Protein AF-A0A947I150-F1 (afdb_monomer)

Foldseek 3Di:
DVVVVVVVVVVVVVCCLPPVVVVVLVVVLVVVLVVLVVVLVVVVVVCVVVVCLVVPQPDDDPDDDPVVSVVVNVVSVVVSVVV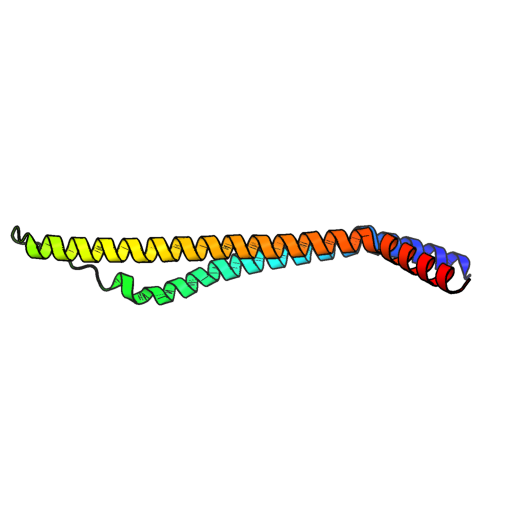VVVVVVVSVVVSVVVSVVSVVVSVVVVVCSVCVVVVVVVVVVVVVVVVD

Radius of gyration: 29.53 Å; Cα contacts (8 Å, |Δi|>4): 33; chains: 1; bounding box: 53×34×91 Å

Secondary structure (DSSP, 8-state):
-HHHHHHHHHHHHHHIIIIIHHHHHHHHHHHHHHHHHHHHHHHHHHGGGGGGGGG--PPPPSSS--HHHHHHHHHHHHHHHHHHHHHHHHHHHHHHHHHHHHHHHHHHHHHHHHHHHHHHHHHHHHHHHHH-

Solvent-accessible surface area (backbone atoms only — not comparable to full-atom values): 7429 Å² total; per-residue (Å²): 121,68,71,66,50,51,55,54,51,51,54,50,47,52,47,39,62,72,53,51,48,51,52,50,51,50,56,47,43,53,48,50,52,50,49,50,54,48,49,48,60,44,51,51,56,57,52,58,75,52,61,66,63,84,73,65,70,66,76,67,74,91,75,70,92,55,63,67,61,46,52,50,38,48,51,52,48,48,54,51,56,50,56,54,51,50,53,53,50,53,53,49,53,53,43,53,52,52,51,50,51,52,51,50,52,46,52,51,52,52,50,51,60,73,44,42,68,57,52,53,51,52,53,51,53,52,54,55,61,73,74,108

Structure (mmCIF, N/CA/C/O backbone):
data_AF-A0A947I150-F1
#
_entry.id   AF-A0A947I150-F1
#
loop_
_atom_site.group_PDB
_atom_site.id
_atom_site.type_symbol
_atom_site.label_atom_id
_atom_site.label_alt_id
_atom_site.label_comp_id
_atom_site.label_asym_id
_atom_site.label_entity_id
_atom_site.label_seq_id
_atom_site.pdbx_PDB_ins_code
_atom_site.Cartn_x
_atom_site.Cartn_y
_atom_site.Cartn_z
_atom_site.occupancy
_atom_site.B_iso_or_equiv
_atom_site.auth_seq_id
_atom_site.auth_comp_id
_atom_site.auth_asym_id
_atom_site.auth_atom_id
_atom_site.pdbx_PDB_model_num
ATOM 1 N N . MET A 1 1 ? 16.513 11.328 -41.662 1.00 51.12 1 MET A N 1
ATOM 2 C CA . MET A 1 1 ? 15.272 11.545 -40.878 1.00 51.12 1 MET A CA 1
ATOM 3 C C . MET A 1 1 ? 14.960 10.410 -39.888 1.00 51.12 1 MET A C 1
ATOM 5 O O . MET A 1 1 ? 14.418 10.704 -38.836 1.00 51.12 1 MET A O 1
ATOM 9 N N . SER A 1 2 ? 15.350 9.151 -40.158 1.00 60.19 2 SER A N 1
ATOM 10 C CA . SER A 1 2 ? 15.125 7.990 -39.263 1.00 60.19 2 SER A CA 1
ATOM 11 C C . SER A 1 2 ? 15.957 7.991 -37.956 1.00 60.19 2 SER A C 1
ATOM 13 O O . SER A 1 2 ? 15.421 7.734 -36.881 1.00 60.19 2 SER A O 1
ATOM 15 N N . SER A 1 3 ? 17.239 8.377 -37.998 1.00 60.16 3 SER A N 1
ATOM 16 C CA . SER A 1 3 ? 18.132 8.366 -36.819 1.00 60.16 3 SER A CA 1
ATOM 17 C C . SER A 1 3 ? 17.729 9.348 -35.710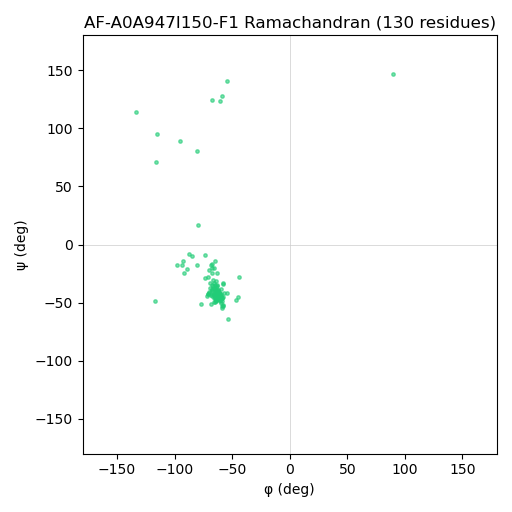 1.00 60.16 3 SER A C 1
ATOM 19 O O . SER A 1 3 ? 17.887 9.053 -34.527 1.00 60.16 3 SER A O 1
ATOM 21 N N . HIS A 1 4 ? 17.158 10.496 -36.082 1.00 64.00 4 HIS A N 1
ATOM 22 C CA . HIS A 1 4 ? 16.696 11.504 -35.128 1.00 64.00 4 HIS A CA 1
ATOM 23 C C . HIS A 1 4 ? 15.403 11.077 -34.412 1.00 64.00 4 HIS A C 1
ATOM 25 O O . HIS A 1 4 ? 15.188 11.459 -33.267 1.00 64.00 4 HIS A O 1
ATOM 31 N N . LEU A 1 5 ? 14.560 10.256 -35.053 1.00 70.56 5 LEU A N 1
ATOM 32 C CA . LEU A 1 5 ? 13.359 9.689 -34.431 1.00 70.56 5 LEU A CA 1
ATOM 33 C C . LEU A 1 5 ? 13.732 8.627 -33.391 1.00 70.56 5 LEU A C 1
ATOM 35 O O . LEU A 1 5 ? 13.205 8.669 -32.282 1.00 70.56 5 LEU A O 1
ATOM 39 N N . LEU A 1 6 ? 14.699 7.756 -33.714 1.00 69.25 6 LEU A N 1
ATOM 40 C CA . LEU A 1 6 ? 15.179 6.690 -32.826 1.00 69.25 6 LEU A CA 1
ATOM 41 C C . LEU A 1 6 ? 15.750 7.232 -31.506 1.00 69.25 6 LEU A C 1
ATOM 43 O O . LEU A 1 6 ? 15.375 6.760 -30.431 1.00 69.25 6 LEU A O 1
ATOM 47 N N . GLY A 1 7 ? 16.601 8.262 -31.568 1.00 70.44 7 GLY A N 1
ATOM 48 C CA . GLY A 1 7 ? 17.182 8.874 -30.367 1.00 70.44 7 GLY A CA 1
ATOM 49 C C . GLY A 1 7 ? 16.128 9.486 -29.438 1.00 70.44 7 GLY A C 1
ATOM 50 O O . GLY A 1 7 ? 16.172 9.291 -28.223 1.00 70.44 7 GLY A O 1
ATOM 51 N N . VAL A 1 8 ? 15.128 10.161 -30.011 1.00 72.94 8 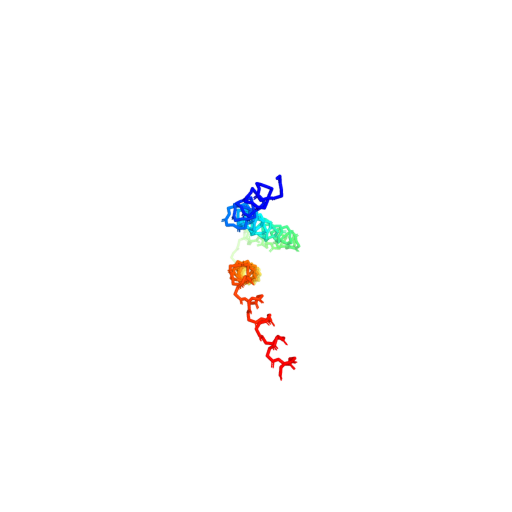VAL A N 1
ATOM 52 C CA . VAL A 1 8 ? 14.037 10.788 -29.249 1.00 72.94 8 VAL A CA 1
ATOM 53 C C . VAL A 1 8 ? 13.125 9.726 -28.624 1.00 72.94 8 VAL A C 1
ATOM 55 O O . VAL A 1 8 ? 12.708 9.882 -27.476 1.00 72.94 8 VAL A O 1
ATOM 58 N N . THR A 1 9 ? 12.863 8.609 -29.312 1.00 80.19 9 THR A N 1
ATOM 59 C CA . THR A 1 9 ? 12.099 7.487 -28.741 1.00 80.19 9 THR A CA 1
ATOM 60 C C . THR A 1 9 ? 12.834 6.770 -27.611 1.00 80.19 9 THR A C 1
ATOM 62 O O . THR A 1 9 ? 12.201 6.465 -26.603 1.00 80.19 9 THR A O 1
ATOM 65 N N . CYS A 1 10 ? 14.150 6.554 -27.713 1.00 82.31 10 CYS A N 1
ATOM 66 C CA . CYS A 1 10 ? 14.927 5.885 -26.662 1.00 82.31 10 CYS A CA 1
ATOM 67 C C . CYS A 1 10 ? 15.031 6.732 -25.386 1.00 82.31 10 CYS A C 1
ATOM 69 O O . CYS A 1 10 ? 14.814 6.223 -24.288 1.00 82.31 10 CYS A O 1
ATOM 71 N N . LEU A 1 11 ? 15.292 8.037 -25.515 1.00 83.62 11 LEU A N 1
ATOM 72 C CA . LEU A 1 11 ? 15.310 8.960 -24.373 1.00 83.62 11 LEU A CA 1
ATOM 73 C C . LEU A 1 11 ? 13.938 9.051 -23.701 1.00 83.62 11 LEU A C 1
ATOM 75 O O . LEU A 1 11 ? 13.835 9.041 -22.474 1.00 83.62 11 LEU A O 1
ATOM 79 N N . ARG A 1 12 ? 12.869 9.085 -24.503 1.00 86.50 12 ARG A N 1
ATOM 80 C CA . ARG A 1 12 ? 11.493 9.087 -24.000 1.00 86.50 12 ARG A CA 1
ATOM 81 C C . ARG A 1 12 ? 11.139 7.774 -23.299 1.00 86.50 12 ARG A C 1
ATOM 83 O O . ARG A 1 12 ? 10.465 7.818 -22.274 1.00 86.50 12 ARG A O 1
ATOM 90 N N . PHE A 1 13 ? 11.623 6.637 -23.800 1.00 85.50 13 PHE A N 1
ATOM 91 C CA . PHE A 1 13 ? 11.471 5.334 -23.151 1.00 85.50 13 PHE A CA 1
ATOM 92 C C . PHE A 1 13 ? 12.198 5.282 -21.803 1.00 85.50 13 PHE A C 1
ATOM 94 O O . PHE A 1 13 ? 11.580 4.932 -20.803 1.00 85.50 13 PHE A O 1
ATOM 101 N N . LEU A 1 14 ? 13.465 5.703 -21.742 1.00 87.06 14 LEU A N 1
ATOM 102 C CA . LEU A 1 14 ? 14.241 5.772 -20.496 1.00 87.06 14 LEU A CA 1
ATOM 103 C C . LEU A 1 14 ? 13.561 6.671 -19.456 1.00 87.06 14 LEU A C 1
ATOM 105 O O . LEU A 1 14 ? 13.407 6.281 -18.300 1.00 87.06 14 LEU A O 1
ATOM 109 N N . HIS A 1 15 ? 13.094 7.849 -19.876 1.00 87.38 15 HIS A N 1
ATOM 110 C CA . HIS A 1 15 ? 12.356 8.763 -19.008 1.00 87.38 15 HIS A CA 1
ATOM 111 C C . HIS A 1 15 ? 11.049 8.135 -18.498 1.00 87.38 15 HIS A C 1
ATOM 113 O O . HIS A 1 15 ? 10.728 8.221 -17.313 1.00 87.38 15 HIS A O 1
ATOM 119 N N . TRP A 1 16 ? 10.292 7.470 -19.368 1.00 88.81 16 TRP A N 1
ATOM 120 C CA . TRP A 1 16 ? 9.066 6.783 -18.973 1.00 88.81 16 TRP A CA 1
ATOM 121 C C . TRP A 1 16 ? 9.335 5.633 -17.993 1.00 88.81 16 TRP A C 1
ATOM 123 O O . TRP A 1 16 ? 8.653 5.521 -16.974 1.00 88.81 16 TRP A O 1
ATOM 133 N N . TYR A 1 17 ? 10.362 4.830 -18.266 1.00 88.88 17 TYR A N 1
ATOM 134 C CA . TYR A 1 17 ? 10.696 3.625 -17.516 1.00 88.88 17 TYR A CA 1
ATOM 135 C C . TYR A 1 17 ? 11.255 3.924 -16.118 1.00 88.88 17 TYR A C 1
ATOM 137 O O . TYR A 1 17 ? 10.848 3.282 -15.150 1.00 88.88 17 TYR A O 1
ATOM 145 N N . PHE A 1 18 ? 12.148 4.913 -15.996 1.00 87.00 18 PHE A N 1
ATOM 146 C CA . PHE A 1 18 ? 12.803 5.246 -14.726 1.00 87.00 18 PHE A CA 1
ATOM 147 C C . PHE A 1 18 ? 12.080 6.317 -13.904 1.00 87.00 18 PHE A C 1
ATOM 149 O O . PHE A 1 18 ? 12.259 6.355 -12.690 1.00 87.00 18 PHE A O 1
ATOM 156 N N . LEU A 1 19 ? 11.276 7.191 -14.522 1.00 86.69 19 LEU A N 1
ATOM 157 C CA . LEU A 1 19 ? 10.660 8.321 -13.813 1.00 86.69 19 LEU A CA 1
ATOM 158 C C . LEU A 1 19 ? 9.136 8.245 -13.791 1.00 86.69 19 LEU A C 1
ATOM 160 O O . LEU A 1 19 ? 8.537 8.390 -12.729 1.00 86.69 19 LEU A O 1
ATOM 164 N N . GLN A 1 20 ? 8.484 8.007 -14.930 1.00 88.31 20 GLN A N 1
ATOM 165 C CA . GLN A 1 20 ? 7.019 8.080 -14.977 1.00 88.31 20 GLN A CA 1
ATOM 166 C C . GLN A 1 20 ? 6.361 6.847 -14.358 1.00 88.31 20 GLN A C 1
ATOM 168 O O . GLN A 1 20 ? 5.505 6.978 -13.482 1.00 88.31 20 GLN A O 1
ATOM 173 N N . MET A 1 21 ? 6.771 5.652 -14.776 1.00 88.31 21 MET A N 1
ATOM 174 C CA . MET A 1 21 ? 6.151 4.412 -14.315 1.00 88.3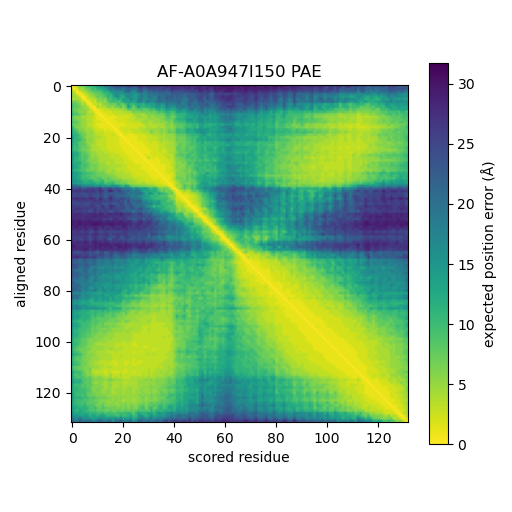1 21 MET A CA 1
ATOM 175 C C . MET A 1 21 ? 6.379 4.109 -12.830 1.00 88.31 21 MET A C 1
ATOM 177 O O . MET A 1 21 ? 5.396 3.816 -12.150 1.00 88.31 21 MET A O 1
ATOM 181 N N . PRO A 1 22 ? 7.590 4.263 -12.261 1.00 88.44 22 PRO A N 1
ATOM 182 C CA . PRO A 1 22 ? 7.801 4.045 -10.831 1.00 88.44 22 PRO A CA 1
ATOM 183 C C . PRO A 1 22 ? 6.947 4.978 -9.972 1.00 88.44 22 PRO A C 1
ATOM 185 O O . PRO A 1 22 ? 6.368 4.549 -8.977 1.00 88.44 22 PRO A O 1
ATOM 188 N N . VAL A 1 23 ? 6.776 6.237 -10.390 1.00 90.50 23 VAL A N 1
ATOM 189 C CA . VAL A 1 23 ? 5.895 7.192 -9.703 1.00 90.50 23 VAL A CA 1
ATOM 190 C C . VAL A 1 23 ? 4.433 6.744 -9.762 1.00 90.50 23 VAL A C 1
ATOM 192 O O . VAL A 1 23 ? 3.719 6.871 -8.766 1.00 90.50 23 VAL A O 1
ATOM 195 N N . ILE A 1 24 ? 3.973 6.203 -10.892 1.00 89.69 24 ILE A N 1
A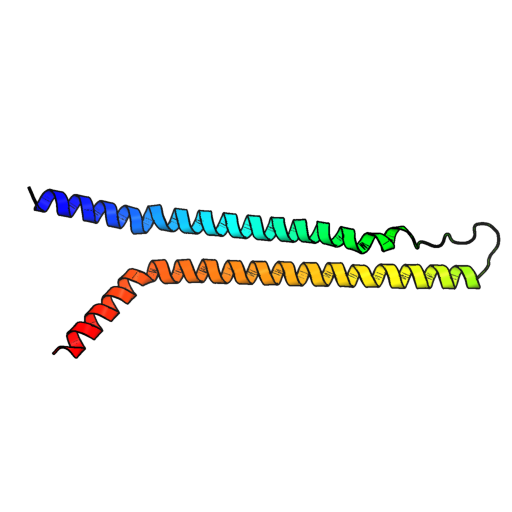TOM 196 C CA . ILE A 1 24 ? 2.616 5.654 -11.023 1.00 89.69 24 ILE A CA 1
ATOM 197 C C . ILE A 1 24 ? 2.437 4.441 -10.108 1.00 89.69 24 ILE A C 1
ATOM 199 O O . ILE A 1 24 ? 1.445 4.389 -9.381 1.00 89.69 24 ILE A O 1
ATOM 203 N N . ILE A 1 25 ? 3.402 3.516 -10.094 1.00 89.31 25 ILE A N 1
ATOM 204 C CA . ILE A 1 25 ? 3.387 2.325 -9.237 1.00 89.31 25 ILE A CA 1
ATOM 205 C C . ILE A 1 25 ? 3.330 2.748 -7.769 1.00 89.31 25 ILE A C 1
ATOM 207 O O . ILE A 1 25 ? 2.421 2.329 -7.058 1.00 89.31 25 ILE A O 1
ATOM 211 N N . ILE A 1 26 ? 4.210 3.654 -7.330 1.00 90.69 26 ILE A N 1
ATOM 212 C CA . ILE A 1 26 ? 4.240 4.168 -5.952 1.00 90.69 26 ILE A CA 1
ATOM 213 C C . ILE A 1 26 ? 2.917 4.840 -5.577 1.00 90.69 26 ILE A C 1
ATOM 215 O O . ILE A 1 26 ? 2.336 4.526 -4.541 1.00 90.69 26 ILE A O 1
ATOM 219 N N . ARG A 1 27 ? 2.387 5.730 -6.424 1.00 91.25 27 ARG A N 1
ATOM 220 C CA . ARG A 1 27 ? 1.088 6.379 -6.172 1.00 91.25 27 ARG A CA 1
ATOM 221 C C . ARG A 1 27 ? -0.074 5.387 -6.167 1.00 91.25 27 ARG A C 1
ATOM 223 O O . ARG A 1 27 ? -1.079 5.646 -5.509 1.00 91.25 27 ARG A O 1
ATOM 230 N N . GLY A 1 28 ? 0.009 4.310 -6.943 1.00 89.12 28 GLY A N 1
ATOM 231 C CA . GLY A 1 28 ? -0.963 3.220 -6.942 1.00 89.12 28 GLY A CA 1
ATOM 232 C C . GLY A 1 28 ? -0.907 2.432 -5.637 1.00 89.12 28 GLY A C 1
ATOM 233 O O . GLY A 1 28 ? -1.925 2.303 -4.964 1.00 89.12 28 GLY A O 1
ATOM 234 N N . GLY A 1 29 ? 0.290 2.002 -5.236 1.00 88.00 29 GLY A N 1
ATOM 235 C CA . GLY A 1 29 ? 0.530 1.285 -3.984 1.00 88.00 29 GLY A CA 1
ATOM 236 C C . GLY A 1 29 ? 0.103 2.079 -2.755 1.00 88.00 29 GLY A C 1
ATOM 237 O O . GLY A 1 29 ? -0.630 1.559 -1.924 1.00 88.00 29 GLY A O 1
ATOM 238 N N . LEU A 1 30 ? 0.464 3.363 -2.677 1.00 88.81 30 LEU A N 1
ATOM 239 C CA . LEU A 1 30 ? 0.044 4.246 -1.583 1.00 88.81 30 LEU A CA 1
ATOM 240 C C . LEU A 1 30 ? -1.475 4.415 -1.515 1.00 88.81 30 LEU A C 1
ATOM 242 O O . LEU A 1 30 ? -2.039 4.399 -0.426 1.00 88.81 30 LEU A O 1
ATOM 246 N N . ARG A 1 31 ? -2.151 4.547 -2.664 1.00 88.88 31 ARG A N 1
ATOM 247 C CA . ARG A 1 31 ? -3.619 4.590 -2.699 1.00 88.88 31 ARG A CA 1
ATOM 248 C C . ARG A 1 31 ? -4.227 3.284 -2.216 1.00 88.88 31 ARG A C 1
ATOM 250 O O . ARG A 1 31 ? -5.172 3.325 -1.446 1.00 88.88 31 ARG A O 1
ATOM 257 N N . PHE A 1 32 ? -3.665 2.147 -2.615 1.00 85.44 32 PHE A N 1
ATOM 258 C CA . PHE A 1 32 ? -4.153 0.843 -2.181 1.00 85.44 32 PHE A CA 1
ATOM 259 C C . PHE A 1 32 ? -3.944 0.624 -0.679 1.00 85.44 32 PHE A C 1
ATOM 261 O O . PHE A 1 32 ? -4.867 0.188 -0.001 1.00 85.44 32 PHE A O 1
ATOM 268 N N . LEU A 1 33 ? -2.778 0.995 -0.139 1.00 85.44 33 LEU A N 1
ATOM 269 C CA . LEU A 1 33 ? -2.508 0.987 1.303 1.00 85.44 33 LEU A CA 1
ATOM 270 C C . LEU A 1 33 ? -3.482 1.897 2.057 1.00 85.44 33 LEU A C 1
ATOM 272 O O . LEU A 1 33 ? -4.048 1.482 3.063 1.00 85.44 33 LEU A O 1
ATOM 276 N N . TRP A 1 34 ? -3.737 3.102 1.543 1.00 84.88 34 TRP A N 1
ATOM 277 C CA . TRP A 1 34 ? -4.715 4.023 2.120 1.00 84.88 34 TRP A CA 1
ATOM 278 C C . TRP A 1 34 ? -6.135 3.445 2.095 1.00 84.88 34 TRP A C 1
ATOM 280 O O . TRP A 1 34 ? -6.811 3.459 3.116 1.00 84.88 34 TRP A O 1
ATOM 290 N N . THR A 1 35 ? -6.562 2.849 0.980 1.00 82.75 35 THR A N 1
ATOM 291 C CA . THR A 1 35 ? -7.865 2.182 0.860 1.00 82.75 35 THR A CA 1
ATOM 292 C C . THR A 1 35 ? -7.974 0.970 1.776 1.00 82.75 35 THR A C 1
ATOM 294 O O . THR A 1 35 ? -9.017 0.758 2.376 1.00 82.75 35 THR A O 1
ATOM 297 N N . VAL A 1 36 ? -6.920 0.172 1.934 1.00 78.31 36 VAL A N 1
ATOM 298 C CA . VAL A 1 36 ? -6.910 -0.962 2.870 1.00 78.31 36 VAL A CA 1
ATOM 299 C C . VAL A 1 36 ? -7.009 -0.453 4.304 1.00 78.31 36 VAL A C 1
ATOM 301 O O . VAL A 1 36 ? -7.807 -0.975 5.077 1.00 78.31 36 VAL A O 1
ATOM 304 N N . ASN A 1 37 ? -6.288 0.614 4.645 1.00 79.69 37 ASN A N 1
ATOM 305 C CA . ASN A 1 37 ? -6.389 1.272 5.944 1.00 79.69 37 ASN A CA 1
ATOM 306 C C . ASN A 1 37 ? -7.802 1.845 6.194 1.00 79.69 37 ASN A C 1
ATOM 308 O O . ASN A 1 37 ? -8.357 1.696 7.285 1.00 79.69 37 ASN A O 1
ATOM 312 N N . GLU A 1 38 ? -8.433 2.414 5.164 1.00 80.25 38 GLU A N 1
ATOM 313 C CA . GLU A 1 38 ? -9.807 2.919 5.203 1.00 80.25 38 GLU A CA 1
ATOM 314 C C . GLU A 1 38 ? -10.838 1.786 5.304 1.00 80.25 38 GLU A C 1
ATOM 316 O O . GLU A 1 38 ? -11.754 1.872 6.114 1.00 80.25 38 GLU A O 1
ATOM 321 N N . ILE A 1 39 ? -10.668 0.678 4.576 1.00 69.88 39 ILE A N 1
ATOM 322 C CA . ILE A 1 39 ? -11.520 -0.518 4.658 1.00 69.88 39 ILE A CA 1
ATOM 323 C C . ILE A 1 39 ? -11.360 -1.197 6.015 1.00 69.88 39 ILE A C 1
ATOM 325 O O . ILE A 1 39 ? -12.348 -1.667 6.568 1.00 69.88 39 ILE A O 1
ATOM 329 N N . PHE A 1 40 ? -10.168 -1.212 6.611 1.00 65.12 40 PHE A N 1
ATOM 330 C CA . PHE A 1 40 ? -10.004 -1.661 7.995 1.00 65.12 40 PHE A CA 1
ATOM 331 C C . PHE A 1 40 ? -10.624 -0.681 8.999 1.00 65.12 40 PHE A C 1
ATOM 333 O O . PHE A 1 40 ? -11.244 -1.107 9.978 1.00 65.12 40 PHE A O 1
ATOM 340 N N . SER A 1 41 ? -10.594 0.618 8.705 1.00 64.81 41 SER A N 1
ATOM 341 C CA . SER A 1 41 ? -11.423 1.617 9.387 1.00 64.81 41 SER A CA 1
ATOM 342 C C . SER A 1 41 ? -12.921 1.467 9.081 1.00 64.81 41 SER A C 1
ATOM 344 O O . SER A 1 41 ? -13.737 1.937 9.858 1.00 64.81 41 SER A O 1
ATOM 346 N N . PHE A 1 42 ? -13.318 0.743 8.033 1.00 53.88 42 PHE A N 1
ATOM 347 C CA . PHE A 1 42 ? -14.696 0.350 7.707 1.00 53.88 42 PHE A CA 1
ATOM 348 C C . PHE A 1 42 ? -15.050 -1.046 8.268 1.00 53.88 42 PHE A C 1
ATOM 350 O O . PHE A 1 42 ? -16.211 -1.349 8.522 1.00 53.88 42 PHE A O 1
ATOM 357 N N . LEU A 1 43 ? -14.069 -1.876 8.631 1.00 54.59 43 LEU A N 1
ATOM 358 C CA . LEU A 1 43 ? -14.233 -3.034 9.520 1.00 54.59 43 LEU A CA 1
ATOM 359 C C . LEU A 1 43 ? -14.662 -2.571 10.924 1.00 54.59 43 LEU A C 1
ATOM 361 O O . LEU A 1 43 ? -15.343 -3.292 11.655 1.00 54.59 43 LEU A O 1
ATOM 365 N N . PHE A 1 44 ? -14.348 -1.322 11.285 1.00 53.34 44 PHE A N 1
ATOM 366 C CA . PHE A 1 44 ? -14.989 -0.622 12.397 1.00 53.34 44 PHE A CA 1
ATOM 367 C C . PHE A 1 44 ? -16.513 -0.514 12.218 1.00 53.34 44 PHE A C 1
ATOM 369 O O . PHE A 1 44 ? -17.233 -0.597 13.204 1.00 53.34 44 PHE A O 1
ATOM 376 N N . LEU A 1 45 ? -17.048 -0.396 10.999 1.00 55.88 45 LEU A N 1
ATOM 377 C CA . LEU A 1 45 ? -18.496 -0.448 10.763 1.00 55.88 45 LEU A CA 1
ATOM 378 C C . LEU A 1 45 ? -19.064 -1.859 10.951 1.00 55.88 45 LEU A C 1
ATOM 380 O O . LEU A 1 45 ? -20.190 -1.980 11.425 1.00 55.88 45 LEU A O 1
ATOM 384 N N . ILE A 1 46 ? -18.290 -2.924 10.730 1.00 53.59 46 ILE A N 1
ATOM 385 C CA . ILE A 1 46 ? -18.642 -4.265 11.229 1.00 53.59 46 ILE A CA 1
ATOM 386 C C . ILE A 1 46 ? -18.625 -4.308 12.768 1.00 53.59 46 ILE A C 1
ATOM 388 O O . ILE A 1 46 ? -19.356 -5.100 13.357 1.00 53.59 46 ILE A O 1
ATOM 392 N N . ARG A 1 47 ? -17.955 -3.386 13.482 1.00 51.44 47 ARG A N 1
ATOM 393 C CA . ARG A 1 47 ? -18.206 -3.234 14.931 1.00 51.44 47 ARG A CA 1
ATOM 394 C C . ARG A 1 47 ? -19.627 -2.765 15.255 1.00 51.44 47 ARG A C 1
ATOM 396 O O . ARG A 1 47 ? -20.063 -2.940 16.388 1.00 51.44 47 ARG A O 1
ATOM 403 N N . THR A 1 48 ? -20.395 -2.267 14.286 1.00 52.41 48 THR A N 1
ATOM 404 C CA . THR A 1 48 ? -21.843 -2.036 14.438 1.00 52.41 48 THR A CA 1
ATOM 405 C C . THR A 1 48 ? -22.620 -3.351 14.578 1.00 52.41 48 THR A C 1
ATOM 407 O O . THR A 1 48 ? -23.699 -3.349 15.162 1.00 52.41 48 THR A O 1
ATOM 410 N N . PHE A 1 49 ? -22.062 -4.495 14.162 1.00 50.38 49 PHE A N 1
ATOM 411 C CA . PHE A 1 49 ? -22.612 -5.824 14.462 1.00 50.38 49 PHE A CA 1
ATOM 412 C C . PHE A 1 49 ? -22.497 -6.187 15.961 1.00 50.38 49 PHE A C 1
ATOM 414 O O . PHE A 1 49 ? -23.268 -7.008 16.448 1.00 50.38 49 PHE A O 1
ATOM 421 N N . 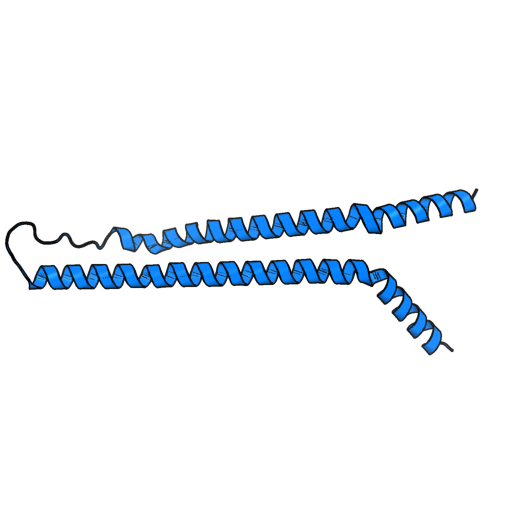PHE A 1 50 ? -21.644 -5.496 16.739 1.00 47.31 50 PHE A N 1
ATOM 422 C CA . PHE A 1 50 ? -21.644 -5.532 18.215 1.00 47.31 50 PHE A CA 1
ATOM 423 C C . PHE A 1 50 ? -22.718 -4.640 18.856 1.00 47.31 50 PHE A C 1
ATOM 425 O O . PHE A 1 50 ? -22.677 -4.386 20.064 1.00 47.31 50 PHE A O 1
ATOM 432 N N . LYS A 1 51 ? -23.736 -4.217 18.094 1.00 47.56 51 LYS A N 1
ATOM 433 C CA . LYS A 1 51 ? -24.955 -3.577 18.613 1.00 47.56 51 LYS A CA 1
ATOM 434 C C . LYS A 1 51 ? -25.583 -4.238 19.863 1.00 47.56 51 LYS A C 1
ATOM 436 O O . LYS A 1 51 ? -26.161 -3.477 20.637 1.00 47.56 51 LYS A O 1
ATOM 441 N N . PRO A 1 52 ? -25.469 -5.556 20.156 1.00 48.81 52 PRO A N 1
ATOM 442 C CA . PRO A 1 52 ? -26.059 -6.114 21.379 1.00 48.81 52 PRO A CA 1
ATOM 443 C C . PRO A 1 52 ? -25.342 -5.675 22.661 1.00 48.81 52 PRO A C 1
ATOM 445 O O . PRO A 1 52 ? -25.927 -5.687 23.742 1.00 48.81 52 PRO A O 1
ATOM 448 N N . TRP A 1 53 ? -24.078 -5.258 22.565 1.00 51.00 53 TRP A N 1
ATOM 449 C CA . TRP A 1 53 ? -23.235 -5.016 23.733 1.00 51.00 53 TRP A CA 1
ATOM 450 C C . TRP A 1 53 ? -23.724 -3.860 24.609 1.00 51.00 53 TRP A C 1
ATOM 452 O O . TRP A 1 53 ? -23.618 -3.900 25.832 1.00 51.00 53 TRP A O 1
ATOM 462 N N . LYS A 1 54 ? -24.300 -2.821 23.999 1.00 47.91 54 LYS A N 1
ATOM 463 C CA . LYS A 1 54 ? -24.807 -1.660 24.741 1.00 47.91 54 LYS A CA 1
ATOM 464 C C . LYS A 1 54 ? -26.111 -1.934 25.500 1.00 47.91 54 LYS A C 1
ATOM 466 O O . LYS A 1 54 ? -26.519 -1.073 26.270 1.00 47.91 54 LYS A O 1
ATOM 471 N N . SER A 1 55 ? -26.761 -3.083 25.289 1.00 49.03 55 SER A N 1
ATOM 472 C CA . SER A 1 55 ? -28.071 -3.372 25.887 1.00 49.03 55 SER A CA 1
ATOM 473 C C . SER A 1 55 ? -28.020 -4.221 27.158 1.00 49.03 55 SER A C 1
ATOM 475 O O . SER A 1 55 ? -29.006 -4.233 27.886 1.00 49.03 55 SER A O 1
ATOM 477 N N . ILE A 1 56 ? -26.916 -4.919 27.449 1.00 52.09 56 ILE A N 1
ATOM 478 C CA . ILE A 1 56 ? -26.817 -5.799 28.627 1.00 52.09 56 ILE A CA 1
ATOM 479 C C . ILE A 1 56 ? -25.749 -5.247 29.567 1.00 52.09 56 ILE A C 1
ATOM 481 O O . ILE A 1 56 ? -24.641 -5.759 29.682 1.00 52.09 56 ILE A O 1
ATOM 485 N N . THR A 1 57 ? -26.054 -4.124 30.203 1.00 54.38 57 THR A N 1
ATOM 486 C CA . THR A 1 57 ? -25.354 -3.716 31.421 1.00 54.38 57 THR A CA 1
ATOM 487 C C . THR A 1 57 ? -26.406 -3.747 32.508 1.00 54.38 57 THR A C 1
ATOM 489 O O . THR A 1 57 ? -27.184 -2.803 32.641 1.00 54.38 57 THR A O 1
ATOM 492 N N . ASP A 1 58 ? -26.483 -4.863 33.231 1.00 55.56 58 ASP A N 1
ATOM 493 C CA . ASP A 1 58 ? -27.372 -4.938 34.383 1.00 55.56 58 ASP A CA 1
ATOM 494 C C . ASP A 1 58 ? -26.944 -3.876 35.394 1.00 55.56 58 ASP A C 1
ATOM 496 O O . ASP A 1 58 ? -25.777 -3.796 35.799 1.00 55.56 58 ASP A O 1
ATOM 500 N N . LYS A 1 59 ? -27.885 -2.999 35.754 1.00 60.12 59 LYS A N 1
ATOM 501 C CA . LYS A 1 59 ? -27.655 -1.988 36.782 1.00 60.12 59 LYS A CA 1
ATOM 502 C C . LYS A 1 59 ? -27.500 -2.710 38.114 1.00 60.12 59 LYS A C 1
ATOM 504 O O . LYS A 1 59 ? -28.400 -3.433 38.532 1.00 60.12 59 LYS A O 1
ATOM 509 N N . TYR A 1 60 ? -26.379 -2.474 38.791 1.00 60.88 60 TYR A N 1
ATOM 510 C CA . TYR A 1 60 ? -26.202 -2.932 40.164 1.00 60.88 60 TYR A CA 1
ATOM 511 C C . TYR A 1 60 ? -27.358 -2.417 41.040 1.00 60.88 60 TYR A C 1
ATOM 513 O O . TYR A 1 60 ? -27.800 -1.276 40.856 1.00 60.88 60 TYR A O 1
ATOM 521 N N . PRO A 1 61 ? -27.870 -3.235 41.974 1.00 63.34 61 PRO A N 1
ATOM 522 C CA . PRO A 1 61 ? -28.985 -2.842 42.826 1.00 63.34 61 PRO A CA 1
ATOM 523 C C . PRO A 1 61 ? -28.632 -1.579 43.628 1.00 63.34 61 PRO A C 1
ATOM 525 O O . PRO A 1 61 ? -27.601 -1.518 44.290 1.00 63.34 61 PRO A O 1
ATOM 528 N N . SER A 1 62 ? -29.490 -0.556 43.560 1.00 61.81 62 SER A N 1
ATOM 529 C CA . SER A 1 62 ? -29.282 0.751 44.207 1.00 61.81 62 SER A CA 1
ATOM 530 C C . SER A 1 62 ? -29.791 0.823 45.652 1.00 61.81 62 SER A C 1
ATOM 532 O O . SER A 1 62 ? -29.533 1.804 46.347 1.00 61.81 62 SER A O 1
ATOM 534 N N . LYS A 1 63 ? -30.509 -0.205 46.123 1.00 55.66 63 LYS A N 1
ATOM 535 C CA . LYS A 1 63 ? -30.999 -0.329 47.502 1.00 55.66 63 LYS A CA 1
ATOM 536 C C . LYS A 1 63 ? -30.700 -1.734 48.034 1.00 55.66 63 LYS A C 1
ATOM 538 O O . LYS A 1 63 ? -31.275 -2.705 47.554 1.00 55.66 63 LYS A O 1
ATOM 543 N N . GLY A 1 64 ? -29.828 -1.813 49.041 1.00 62.38 64 GLY A N 1
ATOM 544 C CA . GLY A 1 64 ? -29.462 -3.051 49.743 1.00 62.38 64 GLY A CA 1
ATOM 545 C C . GLY A 1 64 ? -28.279 -3.818 49.132 1.00 62.38 64 GLY A C 1
ATOM 546 O O . GLY A 1 64 ? -28.079 -3.839 47.920 1.00 62.38 64 GLY A O 1
ATOM 547 N N . LEU A 1 65 ? -27.492 -4.468 49.997 1.00 66.31 65 LEU A N 1
ATOM 548 C CA . LEU A 1 65 ? -26.349 -5.315 49.633 1.00 66.31 65 LEU A CA 1
ATOM 549 C C . LEU A 1 65 ? -26.844 -6.711 49.214 1.00 66.31 65 LEU A C 1
ATOM 551 O O . LEU A 1 65 ? -26.841 -7.653 50.002 1.00 66.31 65 LEU A O 1
ATOM 555 N N . ASN A 1 66 ? -27.313 -6.846 47.971 1.00 74.56 66 ASN A N 1
ATOM 556 C CA . ASN A 1 66 ? -27.722 -8.140 47.421 1.00 74.56 66 ASN A CA 1
ATOM 557 C C . ASN A 1 66 ? -26.573 -8.771 46.620 1.00 74.56 66 ASN A C 1
ATOM 559 O O . ASN A 1 66 ? -26.419 -8.546 45.419 1.00 74.56 66 ASN A O 1
ATOM 563 N N . ILE A 1 67 ? -25.739 -9.539 47.324 1.00 75.81 67 ILE A N 1
ATOM 564 C CA . ILE A 1 67 ? -24.470 -10.093 46.826 1.00 75.81 67 ILE A CA 1
ATOM 565 C C . ILE A 1 67 ? -24.678 -10.974 45.580 1.00 75.81 67 ILE A C 1
ATOM 567 O O . ILE A 1 67 ? -23.853 -10.944 44.670 1.00 75.81 67 ILE A O 1
ATOM 571 N N . GLY A 1 68 ? -25.804 -11.694 45.488 1.00 78.81 68 GLY A N 1
ATOM 572 C CA . GLY A 1 68 ? -26.125 -12.539 44.332 1.00 78.81 68 GLY A CA 1
ATOM 573 C C . GLY A 1 68 ? -26.312 -11.741 43.037 1.00 78.81 68 GLY A C 1
ATOM 574 O O . GLY A 1 68 ? -25.707 -12.062 42.015 1.00 78.81 68 GLY A O 1
ATOM 575 N N . LEU A 1 69 ? -27.076 -10.646 43.094 1.00 74.25 69 LEU A N 1
ATOM 576 C CA . LEU A 1 69 ? -27.294 -9.754 41.945 1.00 74.25 69 LEU A CA 1
ATOM 577 C C . LEU A 1 69 ? -26.014 -9.011 41.541 1.00 74.25 69 LEU A C 1
ATOM 579 O O . LEU A 1 69 ? -25.756 -8.803 40.357 1.00 74.25 69 LEU A O 1
ATOM 583 N N . ILE A 1 70 ? -25.183 -8.649 42.521 1.00 77.25 70 ILE A N 1
ATOM 584 C CA . ILE A 1 70 ? -23.882 -8.014 42.284 1.00 77.25 70 ILE A CA 1
ATOM 585 C C . ILE A 1 70 ? -22.938 -8.987 41.559 1.00 77.25 70 ILE A C 1
ATOM 587 O O . ILE A 1 70 ? -22.314 -8.607 40.570 1.00 77.25 70 ILE A O 1
ATOM 591 N N . ALA A 1 71 ? -22.864 -10.250 41.989 1.00 80.62 71 ALA A N 1
ATOM 592 C CA . ALA A 1 71 ? -22.030 -11.268 41.348 1.00 80.62 71 ALA A CA 1
ATOM 593 C C . ALA A 1 71 ? -22.490 -11.590 39.913 1.00 80.62 71 ALA A C 1
ATOM 595 O O . ALA A 1 71 ? -21.663 -11.748 39.008 1.00 80.62 71 ALA A O 1
ATOM 596 N N . GLN A 1 72 ? -23.805 -11.627 39.679 1.00 78.81 72 GLN A N 1
ATOM 597 C CA . GLN A 1 72 ? -24.386 -11.852 38.355 1.00 78.81 72 GLN A CA 1
ATOM 598 C C . GLN A 1 72 ? -24.064 -10.699 37.392 1.00 78.81 72 GLN A C 1
ATOM 600 O O . GLN A 1 72 ? -23.532 -10.935 36.303 1.00 78.81 72 GLN A O 1
ATOM 605 N N . ALA A 1 73 ? -24.291 -9.451 37.816 1.00 74.06 73 ALA A N 1
ATOM 606 C CA . ALA A 1 73 ? -23.956 -8.264 37.032 1.00 74.06 73 ALA A CA 1
ATOM 607 C C . ALA A 1 73 ? -22.441 -8.139 36.788 1.00 74.06 73 ALA A C 1
ATOM 609 O O . ALA A 1 73 ? -22.018 -7.728 35.706 1.00 74.06 73 ALA A O 1
ATOM 610 N N . PHE A 1 74 ? -21.606 -8.529 37.755 1.00 77.44 74 PHE A N 1
ATOM 611 C CA . PHE A 1 74 ? -20.151 -8.560 37.595 1.00 77.44 74 PHE A CA 1
ATOM 612 C C . PHE A 1 74 ? -19.721 -9.562 36.521 1.00 77.44 74 PHE A C 1
ATOM 614 O O . PHE A 1 74 ? -18.965 -9.209 35.616 1.00 77.44 74 PHE A O 1
ATOM 621 N N . THR A 1 75 ? -20.255 -10.783 36.567 1.00 81.62 75 THR A N 1
ATOM 622 C CA . THR A 1 75 ? -19.908 -11.850 35.617 1.00 81.62 75 THR A CA 1
ATOM 623 C C . THR A 1 75 ? -20.348 -11.499 34.197 1.00 81.62 75 THR A C 1
ATOM 625 O O . THR A 1 75 ? -19.563 -11.633 33.260 1.00 81.62 75 THR A O 1
ATOM 628 N N . LEU A 1 76 ? -21.563 -10.970 34.025 1.00 75.19 76 LEU A N 1
ATOM 629 C CA . LEU A 1 76 ? -22.070 -10.503 32.729 1.00 75.19 76 LEU A CA 1
ATOM 630 C C . LEU A 1 76 ? -21.222 -9.361 32.157 1.00 75.19 76 LEU A C 1
ATOM 632 O O . LEU A 1 76 ? -20.857 -9.384 30.981 1.00 75.19 76 LEU A O 1
ATOM 636 N N . ASN A 1 77 ? -20.835 -8.398 32.994 1.00 75.56 77 ASN A N 1
ATOM 637 C CA . ASN A 1 77 ? -19.978 -7.293 32.574 1.00 75.56 77 ASN A CA 1
ATOM 638 C C . ASN A 1 77 ? -18.556 -7.749 32.222 1.00 75.56 77 ASN A C 1
ATOM 640 O O . ASN A 1 77 ? -17.988 -7.250 31.249 1.00 75.56 77 ASN A O 1
ATOM 644 N N . CYS A 1 78 ? -17.982 -8.688 32.974 1.00 77.12 78 CYS A N 1
ATOM 645 C CA . CYS A 1 78 ? -16.673 -9.271 32.678 1.00 77.12 78 CYS A CA 1
ATOM 646 C C . CYS A 1 78 ? -16.685 -10.059 31.367 1.00 77.12 78 CYS A C 1
ATOM 648 O O . CYS A 1 78 ? -15.847 -9.806 30.503 1.00 77.12 78 CYS A O 1
ATOM 650 N N . THR A 1 79 ? -17.660 -10.951 31.182 1.00 80.00 79 THR A N 1
ATOM 651 C CA . THR A 1 79 ? -17.809 -11.745 29.955 1.00 80.00 79 THR A CA 1
ATOM 652 C C . THR A 1 79 ? -17.989 -10.851 28.742 1.00 80.00 79 THR A C 1
ATOM 654 O O . THR A 1 79 ? -17.290 -11.033 27.748 1.00 80.00 79 THR A O 1
ATOM 657 N N . SER A 1 80 ? -18.856 -9.839 28.858 1.00 73.25 80 SER A N 1
ATOM 658 C CA . SER A 1 80 ? -19.023 -8.811 27.839 1.00 73.25 80 SER A CA 1
ATOM 659 C C . SER A 1 80 ? -17.658 -8.202 27.522 1.00 73.25 80 SER A C 1
ATOM 661 O O . SER A 1 80 ? -17.123 -8.499 26.466 1.00 73.25 80 SER A O 1
ATOM 663 N N . ARG A 1 81 ? -16.984 -7.533 28.471 1.00 75.00 81 ARG A N 1
ATOM 664 C CA . ARG A 1 81 ? -15.638 -6.932 28.295 1.00 75.00 81 ARG A CA 1
ATOM 665 C C . ARG A 1 81 ? -14.626 -7.830 27.579 1.00 75.00 81 ARG A C 1
ATOM 667 O O . ARG A 1 81 ? -13.950 -7.344 26.671 1.00 75.00 81 ARG A O 1
ATOM 674 N N . ILE A 1 82 ? -14.539 -9.108 27.939 1.00 81.06 82 ILE A N 1
ATOM 675 C CA . ILE A 1 82 ? -13.602 -10.065 27.333 1.00 81.06 82 ILE A CA 1
ATOM 676 C C . ILE A 1 82 ? -13.907 -10.295 25.852 1.00 81.06 82 ILE A C 1
ATOM 678 O O . ILE A 1 82 ? -13.000 -10.197 25.026 1.00 81.06 82 ILE A O 1
ATOM 682 N N . ILE A 1 83 ? -15.170 -10.533 25.492 1.00 79.50 83 ILE A N 1
ATOM 683 C CA . ILE A 1 83 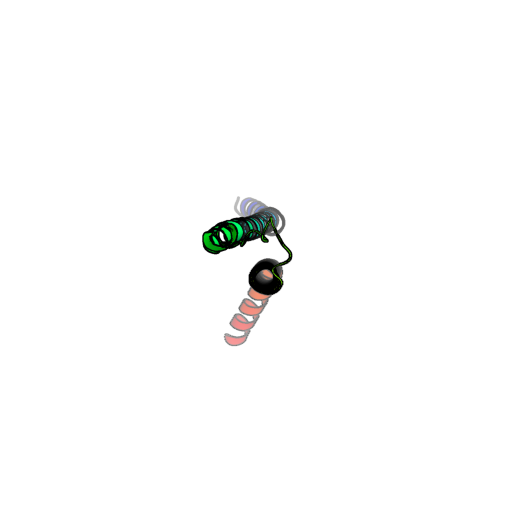? -15.582 -10.851 24.116 1.00 79.50 83 ILE A CA 1
ATOM 684 C C . ILE A 1 83 ? -15.098 -9.779 23.129 1.00 79.50 83 ILE A C 1
ATOM 686 O O . ILE A 1 83 ? -14.583 -10.053 22.054 1.00 79.50 83 ILE A O 1
ATOM 690 N N . GLY A 1 84 ? -15.201 -8.521 23.506 1.00 72.94 84 GLY A N 1
ATOM 691 C CA . GLY A 1 84 ? -14.877 -7.377 22.646 1.00 72.94 84 GLY A CA 1
ATOM 692 C C . GLY A 1 84 ? -13.434 -6.959 22.746 1.00 72.94 84 GLY A C 1
ATOM 693 O O . GLY A 1 84 ? -12.945 -6.365 21.793 1.00 72.94 84 GLY A O 1
ATOM 694 N N . MET A 1 85 ? -12.723 -7.311 23.820 1.00 75.50 85 MET A N 1
ATOM 695 C CA . MET A 1 85 ? -11.263 -7.336 23.755 1.00 75.50 85 MET A CA 1
ATOM 696 C C . MET A 1 85 ? -10.812 -8.341 22.690 1.00 75.50 85 MET A C 1
ATOM 698 O O . MET A 1 85 ? -10.037 -7.960 21.820 1.00 75.50 85 MET A O 1
ATOM 702 N N . ILE A 1 86 ? -11.377 -9.554 22.659 1.00 80.38 86 ILE A N 1
ATOM 703 C CA . ILE A 1 86 ? -11.051 -10.575 21.649 1.00 80.38 86 ILE A CA 1
ATOM 704 C C . ILE A 1 86 ? -11.333 -10.057 20.238 1.00 80.38 86 ILE A C 1
ATOM 706 O O . ILE A 1 86 ? -10.433 -10.042 19.404 1.00 80.38 86 ILE A O 1
ATOM 710 N N . PHE A 1 87 ? -12.539 -9.558 19.963 1.00 75.38 87 PHE A N 1
ATOM 711 C CA . PHE A 1 87 ? -12.868 -9.055 18.626 1.00 75.38 87 PHE A CA 1
ATOM 712 C C . PHE A 1 87 ? -12.030 -7.845 18.206 1.00 75.38 87 PHE A C 1
ATOM 714 O O . PHE A 1 87 ? -11.689 -7.716 17.031 1.00 75.38 87 PHE A O 1
ATOM 721 N N . ARG A 1 88 ? -11.668 -6.957 19.142 1.00 76.12 88 ARG A N 1
ATOM 722 C CA . ARG A 1 88 ? -10.763 -5.837 18.846 1.00 76.12 88 ARG A CA 1
ATOM 723 C C . ARG A 1 88 ? -9.367 -6.331 18.490 1.00 76.12 88 ARG A C 1
ATOM 725 O O . ARG A 1 88 ? -8.815 -5.830 17.515 1.00 76.12 88 ARG A O 1
ATOM 732 N N . THR A 1 89 ? -8.842 -7.306 19.225 1.00 78.31 89 THR A N 1
ATOM 733 C CA . THR A 1 89 ? -7.532 -7.905 18.955 1.00 78.31 89 THR A CA 1
ATOM 734 C C . THR A 1 89 ? -7.531 -8.663 17.632 1.00 78.31 89 THR A C 1
ATOM 736 O O . THR A 1 89 ? -6.649 -8.438 16.815 1.00 78.31 89 THR A O 1
ATOM 739 N N . VAL A 1 90 ? -8.544 -9.491 17.361 1.00 80.69 90 VAL A N 1
ATOM 740 C CA . VAL A 1 90 ? -8.657 -10.242 16.099 1.00 80.69 90 VAL A CA 1
ATOM 741 C C . VAL A 1 90 ? -8.751 -9.296 14.902 1.00 80.69 90 VAL A C 1
ATOM 743 O O . VAL A 1 90 ? -8.011 -9.458 13.938 1.00 80.69 90 VAL A O 1
ATOM 746 N N . ALA A 1 91 ? -9.598 -8.264 14.975 1.00 76.25 91 ALA A N 1
ATOM 747 C CA . ALA A 1 91 ? -9.709 -7.275 13.903 1.00 76.25 91 ALA A CA 1
ATOM 748 C C . ALA A 1 91 ? -8.392 -6.515 13.675 1.00 76.25 91 ALA A C 1
ATOM 750 O O . ALA A 1 91 ? -8.025 -6.265 12.531 1.00 76.25 91 ALA A O 1
ATOM 751 N N . PHE A 1 92 ? -7.674 -6.176 14.750 1.00 79.31 92 PHE A N 1
ATOM 752 C CA . PHE A 1 92 ? -6.365 -5.534 14.656 1.00 79.31 92 PHE A CA 1
ATOM 753 C C . PHE A 1 92 ? -5.333 -6.446 13.982 1.00 79.31 92 PHE A C 1
ATOM 755 O O . PHE A 1 92 ? -4.668 -6.019 13.044 1.00 79.31 92 PHE A O 1
ATOM 762 N N . VAL A 1 93 ? -5.246 -7.713 14.398 1.00 83.88 93 VAL A N 1
ATOM 763 C CA . VAL A 1 93 ? -4.309 -8.691 13.822 1.00 83.88 93 VAL A CA 1
ATOM 764 C C . VAL A 1 93 ? -4.590 -8.920 12.337 1.00 83.88 93 VAL A C 1
ATOM 766 O O . VAL A 1 93 ? -3.659 -8.899 11.538 1.00 83.88 93 VAL A O 1
ATOM 769 N N . ILE A 1 94 ? -5.857 -9.088 11.948 1.00 82.94 94 ILE A N 1
ATOM 770 C CA . ILE A 1 94 ? -6.239 -9.257 10.537 1.00 82.94 94 ILE A CA 1
ATOM 771 C C . ILE A 1 94 ? -5.910 -7.991 9.730 1.00 82.94 94 ILE A C 1
ATOM 773 O O . ILE A 1 94 ? -5.414 -8.103 8.611 1.00 82.94 94 ILE A O 1
ATOM 777 N N . GLY A 1 95 ? -6.136 -6.804 10.303 1.00 81.44 95 GLY A N 1
ATOM 778 C CA . GLY A 1 95 ? -5.775 -5.522 9.688 1.00 81.44 95 GLY A CA 1
ATOM 779 C C . GLY A 1 95 ? -4.299 -5.416 9.370 1.00 81.44 95 GLY A C 1
ATOM 780 O O . GLY A 1 95 ? -3.929 -5.204 8.217 1.00 81.44 95 GLY A O 1
ATOM 781 N N . VAL A 1 96 ? -3.463 -5.661 10.375 1.00 83.69 96 VAL A N 1
ATOM 782 C CA . VAL A 1 96 ? -2.008 -5.645 10.213 1.00 83.69 96 VAL A CA 1
ATOM 783 C C . VAL A 1 96 ? -1.558 -6.715 9.215 1.00 83.69 96 VAL A C 1
ATOM 785 O O . VAL A 1 96 ? -0.740 -6.432 8.345 1.00 83.69 96 VAL A O 1
ATOM 788 N N . ALA A 1 97 ? -2.109 -7.930 9.279 1.00 88.19 97 ALA A N 1
ATOM 789 C CA . ALA A 1 97 ? -1.744 -9.004 8.357 1.00 88.19 97 ALA A CA 1
ATOM 790 C C . ALA A 1 97 ? -2.053 -8.649 6.892 1.00 88.19 97 ALA A C 1
ATOM 792 O O . ALA A 1 97 ? -1.215 -8.856 6.017 1.00 88.19 97 ALA A O 1
ATOM 793 N N . MET A 1 98 ? -3.227 -8.079 6.617 1.00 85.56 98 MET A N 1
ATOM 794 C CA . MET A 1 98 ? -3.603 -7.663 5.264 1.00 85.56 98 MET A CA 1
ATOM 795 C C . MET A 1 98 ? -2.756 -6.489 4.765 1.00 85.56 98 MET A C 1
ATOM 797 O O . MET A 1 98 ? -2.356 -6.484 3.602 1.00 85.56 98 MET A O 1
ATOM 801 N N . GLU A 1 99 ? -2.432 -5.527 5.630 1.00 86.56 99 GLU A N 1
ATOM 802 C CA . GLU A 1 99 ? -1.525 -4.425 5.293 1.00 86.56 99 GLU A CA 1
ATOM 803 C C . GLU A 1 99 ? -0.131 -4.944 4.906 1.00 86.56 99 GLU A C 1
ATOM 805 O O . GLU A 1 99 ? 0.421 -4.526 3.887 1.00 86.56 99 GLU A O 1
ATOM 810 N N . LEU A 1 100 ? 0.395 -5.932 5.640 1.00 89.44 100 LEU A N 1
ATOM 811 C CA . LEU A 1 100 ? 1.666 -6.587 5.316 1.00 89.44 100 LEU A CA 1
ATOM 812 C C . LEU A 1 100 ? 1.625 -7.329 3.975 1.00 89.44 100 LEU A C 1
ATOM 814 O O . LEU A 1 100 ? 2.582 -7.244 3.207 1.00 89.44 100 LEU A O 1
ATOM 818 N N . VAL A 1 101 ? 0.530 -8.028 3.661 1.00 90.94 101 VAL A N 1
ATOM 819 C CA . VAL A 1 101 ? 0.365 -8.716 2.366 1.00 90.94 101 VAL A CA 1
ATOM 820 C C . VAL A 1 101 ? 0.358 -7.714 1.213 1.00 90.94 101 VAL A C 1
ATOM 822 O O . VAL A 1 101 ? 1.043 -7.914 0.211 1.00 90.94 101 VAL A O 1
ATOM 825 N N . VAL A 1 102 ? -0.377 -6.612 1.354 1.00 88.62 102 VAL A N 1
ATOM 826 C CA . VAL A 1 102 ? -0.450 -5.558 0.331 1.00 88.62 102 VAL A CA 1
ATOM 827 C C . VAL A 1 102 ? 0.911 -4.897 0.138 1.00 88.62 102 VAL A C 1
ATOM 829 O O . VAL A 1 102 ? 1.337 -4.693 -1.000 1.00 88.62 102 VAL A O 1
ATOM 832 N N . LEU A 1 103 ? 1.621 -4.616 1.231 1.00 89.94 103 LEU A N 1
ATOM 833 C CA . LEU A 1 103 ? 2.977 -4.082 1.183 1.00 89.94 103 LEU A CA 1
ATOM 834 C C . LEU A 1 103 ? 3.935 -5.053 0.478 1.00 89.94 103 LEU A C 1
ATOM 836 O O . LEU A 1 103 ? 4.715 -4.623 -0.370 1.00 89.94 103 LEU A O 1
ATOM 840 N N . ALA A 1 104 ? 3.849 -6.352 0.773 1.00 93.00 104 ALA A N 1
ATOM 841 C CA . ALA A 1 104 ? 4.668 -7.374 0.128 1.00 93.00 104 ALA A CA 1
ATOM 842 C C . ALA A 1 104 ? 4.422 -7.423 -1.387 1.00 93.00 104 ALA A C 1
ATOM 844 O O . ALA A 1 104 ? 5.378 -7.353 -2.155 1.00 93.00 104 ALA A O 1
ATOM 845 N N . ILE A 1 105 ? 3.157 -7.446 -1.826 1.00 91.81 105 ILE A N 1
ATOM 846 C CA . ILE A 1 105 ? 2.795 -7.414 -3.254 1.00 91.81 105 ILE A CA 1
ATOM 847 C C . ILE A 1 105 ? 3.352 -6.153 -3.922 1.00 91.81 105 ILE A C 1
ATOM 849 O O . ILE A 1 105 ? 3.949 -6.230 -4.995 1.00 91.81 105 ILE A O 1
ATOM 853 N N . PHE A 1 106 ? 3.189 -4.994 -3.285 1.00 90.81 106 PHE A N 1
ATOM 854 C CA . PHE A 1 106 ? 3.692 -3.725 -3.800 1.00 90.81 106 PHE A CA 1
ATOM 855 C C . PHE A 1 106 ? 5.217 -3.736 -3.994 1.00 90.81 106 PHE A C 1
ATOM 857 O O . PHE A 1 106 ? 5.709 -3.348 -5.057 1.00 90.81 106 PHE A O 1
ATOM 864 N N . VAL A 1 107 ? 5.964 -4.231 -3.004 1.00 91.62 107 VAL A N 1
ATOM 865 C CA . VAL A 1 107 ? 7.424 -4.374 -3.085 1.00 91.62 107 VAL A CA 1
ATOM 866 C C . VAL A 1 107 ? 7.816 -5.367 -4.180 1.00 91.62 107 VAL A C 1
ATOM 868 O O . VAL A 1 107 ? 8.704 -5.068 -4.976 1.00 91.62 107 VAL A O 1
ATOM 871 N N . SER A 1 108 ? 7.138 -6.512 -4.285 1.00 93.12 108 SER A N 1
ATOM 872 C CA . SER A 1 108 ? 7.395 -7.496 -5.342 1.00 93.12 108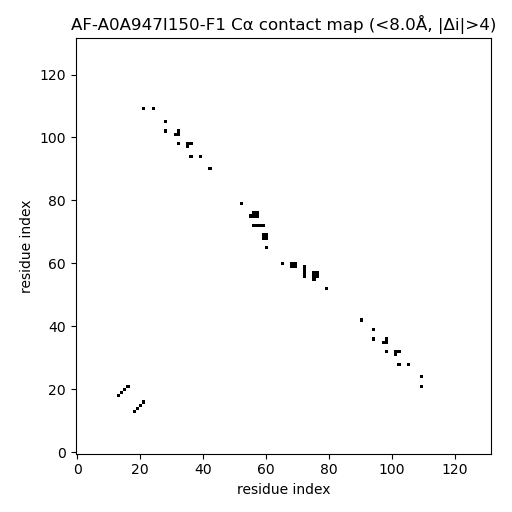 SER A CA 1
ATOM 873 C C . SER A 1 108 ? 7.188 -6.913 -6.739 1.00 93.12 108 SER A C 1
ATOM 875 O O . SER A 1 108 ? 8.029 -7.125 -7.609 1.00 93.12 108 SER A O 1
ATOM 877 N N . VAL A 1 109 ? 6.124 -6.135 -6.958 1.00 91.75 109 VAL A N 1
ATOM 878 C CA . VAL A 1 109 ? 5.874 -5.462 -8.244 1.00 91.75 109 VAL A CA 1
ATOM 879 C C . VAL A 1 109 ? 6.986 -4.469 -8.573 1.00 91.75 109 VAL A C 1
ATOM 881 O O . VAL A 1 109 ? 7.436 -4.432 -9.715 1.00 91.75 109 VAL A O 1
ATOM 884 N N . LEU A 1 110 ? 7.469 -3.697 -7.595 1.00 90.44 110 LEU A N 1
ATOM 885 C CA . LEU A 1 110 ? 8.599 -2.790 -7.807 1.00 90.44 110 LEU A CA 1
ATOM 886 C C . LEU A 1 110 ? 9.880 -3.543 -8.173 1.00 90.44 110 LEU A C 1
ATOM 888 O O . LEU A 1 110 ? 10.565 -3.140 -9.109 1.00 90.44 110 LEU A O 1
ATOM 892 N N . ILE A 1 111 ? 10.187 -4.640 -7.478 1.00 92.06 111 ILE A N 1
ATOM 893 C CA . ILE A 1 111 ? 11.346 -5.485 -7.790 1.00 92.06 111 ILE A CA 1
ATOM 894 C C . ILE A 1 111 ? 11.225 -6.005 -9.225 1.00 92.06 111 ILE A C 1
ATOM 896 O O . ILE A 1 111 ? 12.107 -5.751 -10.040 1.00 92.06 111 ILE A O 1
ATOM 900 N N . VAL A 1 112 ? 10.113 -6.659 -9.569 1.00 91.31 112 VAL A N 1
ATOM 901 C CA . VAL A 1 112 ? 9.894 -7.186 -10.925 1.00 91.31 112 VAL A CA 1
ATOM 902 C C . VAL A 1 112 ? 10.002 -6.079 -11.967 1.00 91.31 112 VAL A C 1
ATOM 904 O O . VAL A 1 112 ? 10.650 -6.290 -12.986 1.00 91.31 112 VAL A O 1
ATOM 907 N N . TRP A 1 113 ? 9.441 -4.893 -11.703 1.00 91.19 113 TRP A N 1
ATOM 908 C CA . TRP A 1 113 ? 9.559 -3.752 -12.606 1.00 91.19 113 TRP A CA 1
ATOM 909 C C . TRP A 1 113 ? 11.019 -3.384 -12.845 1.00 91.19 113 TRP A C 1
ATOM 911 O O . TRP A 1 113 ? 11.422 -3.335 -13.994 1.00 91.19 113 TRP A O 1
ATOM 921 N N . PHE A 1 114 ? 11.830 -3.193 -11.801 1.00 89.50 114 PHE A N 1
ATOM 922 C CA . PHE A 1 114 ? 13.242 -2.824 -11.953 1.00 89.50 114 PHE A CA 1
ATOM 923 C C . PHE A 1 114 ? 14.088 -3.898 -12.650 1.00 89.50 114 PHE A C 1
ATOM 925 O O . PHE A 1 114 ? 14.976 -3.550 -13.430 1.00 89.50 114 PHE A O 1
ATOM 932 N N . PHE A 1 115 ? 13.812 -5.180 -12.394 1.00 91.56 115 PHE A N 1
ATOM 933 C CA . PHE A 1 115 ? 14.539 -6.309 -12.986 1.00 91.56 115 PHE A CA 1
ATOM 934 C C . PHE A 1 115 ? 14.018 -6.728 -14.367 1.00 91.56 115 PHE A C 1
ATOM 936 O O . PHE A 1 115 ? 14.687 -7.490 -15.061 1.00 91.56 115 PHE A O 1
ATOM 943 N N . PHE A 1 116 ? 12.879 -6.200 -14.810 1.00 89.69 116 PHE A N 1
ATOM 944 C CA . PHE A 1 116 ? 12.270 -6.493 -16.106 1.00 89.69 116 PHE A CA 1
ATOM 945 C C . PHE A 1 116 ? 13.234 -6.454 -17.316 1.00 89.69 116 PHE A C 1
ATOM 947 O O . PHE A 1 116 ? 13.248 -7.417 -18.081 1.00 89.69 116 PHE A O 1
ATOM 954 N N . PRO A 1 117 ? 14.091 -5.429 -17.511 1.00 88.31 117 PRO A N 1
ATOM 955 C CA . PRO A 1 117 ? 15.026 -5.375 -18.636 1.00 88.31 117 PRO A CA 1
ATOM 956 C C . PRO A 1 117 ? 16.098 -6.463 -18.563 1.00 88.31 117 PRO A C 1
ATOM 958 O O . PRO A 1 117 ? 16.555 -6.933 -19.601 1.00 88.31 117 PRO A O 1
ATOM 961 N N . ILE A 1 118 ? 16.484 -6.881 -17.354 1.00 90.38 118 ILE A N 1
ATOM 962 C CA . ILE A 1 118 ? 17.437 -7.976 -17.151 1.00 90.38 118 ILE A CA 1
ATOM 963 C C . ILE A 1 118 ? 16.770 -9.304 -17.513 1.00 90.38 118 ILE A C 1
ATOM 965 O O . ILE A 1 118 ? 17.370 -10.095 -18.233 1.00 90.38 118 ILE A O 1
ATOM 969 N N . LEU A 1 119 ? 15.523 -9.521 -17.082 1.00 89.38 119 LEU A N 1
ATOM 970 C CA . LEU A 1 119 ? 14.751 -10.720 -17.424 1.00 89.38 119 LEU A CA 1
ATOM 971 C C . LEU A 1 119 ? 14.570 -10.857 -18.941 1.00 89.38 119 LEU A C 1
ATOM 973 O O . LEU A 1 119 ? 14.878 -11.907 -19.492 1.00 89.38 119 LEU A O 1
ATOM 977 N N . ILE A 1 120 ? 14.197 -9.773 -19.631 1.00 89.44 120 ILE A N 1
ATOM 978 C CA . ILE A 1 120 ? 14.103 -9.768 -21.099 1.00 89.44 120 ILE A CA 1
ATOM 979 C C . ILE A 1 120 ? 15.450 -10.101 -21.740 1.00 89.44 120 ILE A C 1
ATOM 981 O O . ILE A 1 120 ? 15.500 -10.888 -22.682 1.00 89.44 120 ILE A O 1
ATOM 985 N N . ALA A 1 121 ? 16.544 -9.507 -21.257 1.00 90.25 121 ALA A N 1
ATOM 986 C CA . ALA A 1 121 ? 17.864 -9.804 -21.797 1.00 90.25 121 ALA A CA 1
ATOM 987 C C . ALA A 1 121 ? 18.192 -11.299 -21.645 1.00 90.25 121 ALA A C 1
ATOM 989 O O . ALA A 1 121 ? 18.613 -11.925 -22.614 1.00 90.25 121 ALA A O 1
ATOM 990 N N . MET A 1 122 ? 17.944 -11.881 -20.467 1.00 90.88 122 MET A N 1
ATOM 991 C CA . MET A 1 122 ? 18.149 -13.309 -20.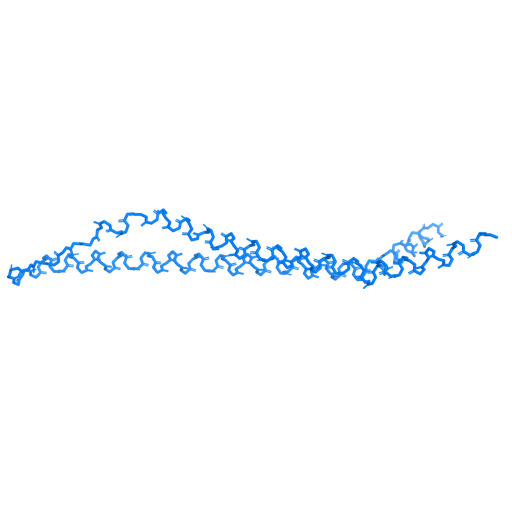204 1.00 90.88 122 MET A CA 1
ATOM 992 C C . MET A 1 122 ? 17.301 -14.201 -21.117 1.00 90.88 122 MET A C 1
ATOM 994 O O . MET A 1 122 ? 17.842 -15.137 -21.704 1.00 90.88 122 MET A O 1
ATOM 998 N N . ASP A 1 123 ? 16.015 -13.888 -21.287 1.00 89.69 123 ASP A N 1
ATOM 999 C CA . ASP A 1 123 ? 15.108 -14.644 -22.157 1.00 89.69 123 ASP A CA 1
ATOM 1000 C C . ASP A 1 123 ? 15.581 -14.620 -23.616 1.00 89.69 123 ASP A C 1
ATOM 1002 O O . ASP A 1 123 ? 15.603 -15.651 -24.289 1.00 89.69 123 ASP A O 1
ATOM 1006 N N . VAL A 1 124 ? 16.030 -13.459 -24.106 1.00 92.06 124 VAL A N 1
ATOM 1007 C CA . VAL A 1 124 ? 16.579 -13.322 -25.463 1.00 92.06 124 VAL A CA 1
ATOM 1008 C C . VAL A 1 124 ? 17.859 -14.143 -25.625 1.00 92.06 124 VAL A C 1
ATOM 1010 O O . VAL A 1 124 ? 17.996 -14.852 -26.622 1.00 92.06 124 VAL A O 1
ATOM 1013 N N . PHE A 1 125 ? 18.781 -14.095 -24.658 1.00 92.56 125 PHE A N 1
ATOM 1014 C CA . PHE A 1 125 ? 20.006 -14.900 -24.706 1.00 92.56 125 PHE A CA 1
ATOM 1015 C C . PHE A 1 125 ? 19.711 -16.402 -24.711 1.00 92.56 125 PHE A C 1
ATOM 1017 O O . PHE A 1 125 ? 20.328 -17.139 -25.480 1.00 92.56 125 PHE A O 1
ATOM 1024 N N . TYR A 1 126 ? 18.755 -16.852 -23.896 1.00 92.94 126 TYR A N 1
ATOM 1025 C CA . TYR A 1 126 ? 18.339 -18.252 -23.855 1.00 92.94 126 TYR A CA 1
ATOM 1026 C C . TYR A 1 126 ? 17.727 -18.707 -25.185 1.00 92.94 126 TYR A C 1
ATOM 1028 O O . TYR A 1 126 ? 18.103 -19.752 -25.714 1.00 92.94 126 TYR A O 1
ATOM 1036 N N . LEU A 1 127 ? 16.830 -17.901 -25.762 1.00 92.12 127 LEU A N 1
ATOM 1037 C CA . LEU A 1 127 ? 16.195 -18.204 -27.045 1.00 92.12 127 LEU A CA 1
ATOM 1038 C C . LEU A 1 127 ? 17.221 -18.317 -28.173 1.00 92.12 127 LEU A C 1
ATOM 1040 O O . LEU A 1 127 ? 17.214 -19.311 -28.898 1.00 92.12 127 LEU A O 1
ATOM 1044 N N . VAL A 1 128 ? 18.128 -17.343 -28.294 1.00 91.75 128 VAL A N 1
ATOM 1045 C CA . VAL A 1 128 ? 19.191 -17.355 -29.313 1.00 91.75 128 VAL A CA 1
ATOM 1046 C C . VAL A 1 128 ? 20.104 -18.569 -29.141 1.00 91.75 128 VAL A C 1
ATOM 1048 O O . VAL A 1 128 ? 20.399 -19.235 -30.127 1.00 91.75 128 VAL A O 1
ATOM 1051 N N . GLY A 1 129 ? 20.493 -18.897 -27.905 1.00 87.56 129 GLY A N 1
ATOM 1052 C CA . GLY A 1 129 ? 21.329 -20.064 -27.616 1.00 87.56 129 GLY A CA 1
ATOM 1053 C C . GLY A 1 129 ? 20.645 -21.412 -27.869 1.00 87.56 129 GLY A C 1
ATOM 1054 O O . GLY A 1 129 ? 21.330 -22.393 -28.114 1.00 87.56 129 GLY A O 1
ATOM 1055 N N . SER A 1 130 ? 19.309 -21.481 -27.832 1.00 85.50 130 SER A N 1
ATOM 1056 C CA . SER A 1 130 ? 18.564 -22.701 -28.193 1.00 85.50 130 SER A CA 1
ATOM 1057 C C . SER A 1 130 ? 18.386 -22.896 -29.703 1.00 85.50 130 SER A C 1
ATOM 1059 O O . SER A 1 130 ? 18.044 -23.991 -30.143 1.00 85.50 130 SER A O 1
ATOM 1061 N N . LEU A 1 131 ? 18.571 -21.829 -30.489 1.00 75.12 131 LEU A N 1
ATOM 1062 C CA . LEU A 1 131 ? 18.433 -21.833 -31.948 1.00 75.12 131 LEU A CA 1
ATOM 1063 C C . LEU A 1 131 ? 19.765 -22.112 -32.670 1.00 75.12 131 LEU A C 1
ATOM 1065 O O . LEU A 1 131 ? 19.746 -22.365 -33.874 1.00 75.12 131 LEU A O 1
ATOM 1069 N N . SER A 1 132 ? 20.892 -22.032 -31.954 1.00 63.31 132 SER A N 1
ATOM 1070 C CA . SER A 1 132 ? 22.260 -22.308 -32.424 1.00 63.31 132 SER A CA 1
ATOM 1071 C C . SER A 1 132 ? 22.723 -23.710 -32.055 1.00 63.31 132 SER A C 1
ATOM 1073 O O . SER A 1 132 ? 23.319 -24.374 -32.929 1.00 63.31 132 SER A O 1
#

Sequence (132 aa):
MSSHLLGVTCLRFLHWYFLQMPVIIIRGGLRFLWTVNEIFSFLFLIRTFFKPWKSITDKYPSKGLNIGLIAQAFTLNCTSRIIGMIFRTVAFVIGVAMELVVLAIFVSVLIVWFFFPILIAMDVFYLVGSLS

pLDDT: mean 77.62, std 13.56, range [47.31, 93.12]

Mean predicted aligned error: 11.21 Å